Protein AF-A0A9E0MTX3-F1 (afdb_monomer_lite)

Radius of gyration: 22.54 Å; chains: 1; bounding box: 72×42×53 Å

pLDDT: mean 90.11, std 14.1, range [47.0, 98.56]

Structure (mmCIF, N/CA/C/O backbone):
data_AF-A0A9E0MTX3-F1
#
_entry.id   AF-A0A9E0MTX3-F1
#
loop_
_atom_site.group_PDB
_atom_site.id
_atom_site.type_symbol
_atom_site.label_atom_id
_atom_site.label_alt_id
_atom_site.label_comp_id
_atom_site.label_asym_id
_atom_site.label_entit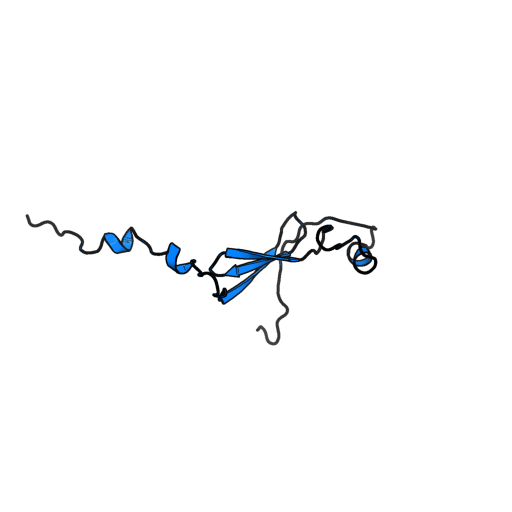y_id
_atom_site.label_seq_id
_atom_site.pdbx_PDB_ins_code
_atom_site.Cartn_x
_atom_site.Cartn_y
_atom_site.Cartn_z
_atom_site.occupancy
_atom_site.B_iso_or_equiv
_atom_site.auth_seq_id
_atom_site.auth_comp_id
_atom_site.auth_asym_id
_atom_site.auth_atom_id
_atom_site.pdbx_PDB_model_num
ATOM 1 N N . MET A 1 1 ? -53.580 18.907 29.580 1.00 47.00 1 MET A N 1
ATOM 2 C CA . MET A 1 1 ? -52.993 18.198 28.422 1.00 47.00 1 MET A CA 1
ATOM 3 C C . MET A 1 1 ? -51.576 17.785 28.792 1.00 47.00 1 MET A C 1
ATOM 5 O O . MET A 1 1 ? -50.681 18.618 28.773 1.00 47.00 1 MET A O 1
ATOM 9 N N . GLN A 1 2 ? -51.392 16.540 29.235 1.00 53.22 2 GLN A N 1
ATOM 10 C CA . GLN A 1 2 ? -50.077 15.997 29.580 1.00 53.22 2 GLN A CA 1
ATOM 11 C C . GLN A 1 2 ? -49.421 15.520 28.275 1.00 53.22 2 GLN A C 1
ATOM 13 O O . GLN A 1 2 ? -49.816 14.496 27.727 1.00 53.22 2 GLN A O 1
ATOM 18 N N . GLY A 1 3 ? -48.495 16.300 27.717 1.00 59.66 3 GLY A N 1
ATOM 19 C CA . GLY A 1 3 ? -47.773 15.916 26.502 1.00 59.66 3 GLY A CA 1
ATOM 20 C C . GLY A 1 3 ? -46.773 14.793 26.786 1.00 59.66 3 GLY A C 1
ATOM 21 O O . GLY A 1 3 ? -45.985 14.894 27.728 1.00 59.66 3 GLY A O 1
ATOM 22 N N . CYS A 1 4 ? -46.795 13.733 25.974 1.00 66.12 4 CYS A N 1
ATOM 23 C CA . CYS A 1 4 ? -45.805 12.657 26.006 1.00 66.12 4 CYS A CA 1
ATOM 24 C C . CYS A 1 4 ? -44.400 13.225 25.740 1.00 66.12 4 CYS A C 1
ATOM 26 O O . CYS A 1 4 ? -44.071 13.582 24.611 1.00 66.12 4 CYS A O 1
ATOM 28 N N . LYS A 1 5 ? -43.561 13.312 26.779 1.00 64.56 5 LYS A N 1
ATOM 29 C CA . LYS A 1 5 ? -42.126 13.583 26.625 1.00 64.56 5 LYS A CA 1
ATOM 30 C C . LYS A 1 5 ? -41.426 12.284 26.212 1.00 64.56 5 LYS A C 1
ATOM 32 O O . LYS A 1 5 ? -41.538 11.308 26.952 1.00 64.56 5 LYS A O 1
ATOM 37 N N . PRO A 1 6 ? -40.686 12.250 25.092 1.00 63.06 6 PRO A N 1
ATOM 38 C CA . PRO A 1 6 ? -39.937 11.065 24.708 1.00 63.06 6 PRO A CA 1
ATOM 39 C C . PRO A 1 6 ? -38.778 10.849 25.691 1.00 63.06 6 PRO A C 1
ATOM 41 O O . PRO A 1 6 ? -37.797 11.592 25.718 1.00 63.06 6 PRO A O 1
ATOM 44 N N . THR A 1 7 ? -38.906 9.828 26.530 1.00 58.12 7 THR A N 1
ATOM 45 C CA . THR A 1 7 ? -37.830 9.262 27.346 1.00 58.12 7 THR A CA 1
ATOM 46 C C . THR A 1 7 ? -36.921 8.451 26.426 1.00 58.12 7 THR A C 1
ATOM 48 O O . THR A 1 7 ? -37.317 7.355 26.051 1.00 58.12 7 THR A O 1
ATOM 51 N N . ASN A 1 8 ? -35.772 9.019 26.024 1.00 57.81 8 ASN A N 1
ATOM 52 C CA . ASN A 1 8 ? -34.600 8.385 25.360 1.00 57.81 8 ASN A CA 1
ATOM 53 C C . ASN A 1 8 ? -34.023 9.159 24.158 1.00 57.81 8 ASN A C 1
ATOM 55 O O . ASN A 1 8 ? -33.276 8.604 23.356 1.00 57.81 8 ASN A O 1
ATOM 59 N N . THR A 1 9 ? -34.269 10.464 24.040 1.00 56.88 9 THR A N 1
ATOM 60 C CA . THR A 1 9 ? -33.642 11.289 22.988 1.00 56.88 9 THR A CA 1
ATOM 61 C C . THR A 1 9 ? -32.118 11.402 23.094 1.00 56.88 9 THR A C 1
ATOM 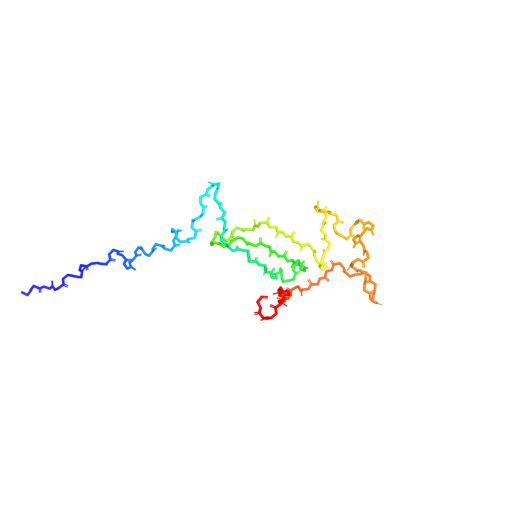63 O O . THR A 1 9 ? -31.475 11.707 22.096 1.00 56.88 9 THR A O 1
ATOM 66 N N . LYS A 1 10 ? -31.510 11.126 24.259 1.00 56.31 10 LYS A N 1
ATOM 67 C CA . LYS A 1 10 ? -30.047 11.189 24.414 1.00 56.31 10 LYS A CA 1
ATOM 68 C C . LYS A 1 10 ? -29.336 10.131 23.565 1.00 56.31 10 LYS A C 1
ATOM 70 O O . LYS A 1 10 ? -28.502 10.497 22.752 1.00 56.31 10 LYS A O 1
ATOM 75 N N . THR A 1 11 ? -29.736 8.864 23.656 1.00 56.44 11 THR A N 1
ATOM 76 C CA . THR A 1 11 ? -29.072 7.745 22.960 1.00 56.44 11 THR A CA 1
ATOM 77 C C . THR A 1 11 ? -29.183 7.823 21.433 1.00 56.44 11 THR A C 1
ATOM 79 O O . THR A 1 11 ? -28.299 7.349 20.730 1.00 56.44 11 THR A O 1
ATOM 82 N N . ALA A 1 12 ? -30.245 8.444 20.908 1.00 55.59 12 ALA A N 1
ATOM 83 C CA . ALA A 1 12 ? -30.451 8.605 19.467 1.00 55.59 12 ALA A CA 1
ATOM 84 C C . ALA A 1 12 ? -29.632 9.757 18.849 1.00 55.59 12 ALA A C 1
ATOM 86 O O . ALA A 1 12 ? -29.347 9.724 17.657 1.00 55.59 12 ALA A O 1
ATOM 87 N N . ILE A 1 13 ? -29.259 10.769 19.645 1.00 58.41 13 ILE A N 1
ATOM 88 C CA . ILE A 1 13 ? -28.490 11.943 19.190 1.00 58.41 13 ILE A CA 1
ATOM 89 C C . ILE A 1 13 ? -26.989 11.755 19.475 1.00 58.41 13 ILE A C 1
ATOM 91 O O . ILE A 1 13 ? -26.150 12.244 18.726 1.00 58.41 13 ILE A O 1
ATOM 95 N N . THR A 1 14 ? -26.634 11.001 20.519 1.00 57.09 14 THR A N 1
ATOM 96 C CA . THR A 1 14 ? -25.249 10.671 20.888 1.00 57.09 14 THR A CA 1
ATOM 97 C C . THR A 1 14 ? -24.867 9.278 20.392 1.00 57.09 14 THR A C 1
ATOM 99 O O . THR A 1 14 ? -24.481 8.418 21.185 1.00 57.09 14 THR A O 1
ATOM 102 N N . GLY A 1 15 ? -25.043 9.014 19.096 1.00 60.94 15 GLY A N 1
ATOM 103 C CA . GLY A 1 15 ? -24.601 7.752 18.510 1.00 60.94 15 GLY A CA 1
ATOM 104 C C . GLY A 1 15 ? -23.126 7.519 18.834 1.00 60.94 15 GLY A C 1
ATOM 105 O O . GLY A 1 15 ? -22.276 8.335 18.485 1.00 60.94 15 GLY A O 1
ATOM 106 N N . ASP A 1 16 ? -22.827 6.414 19.513 1.00 77.94 16 ASP A N 1
ATOM 107 C CA . ASP A 1 16 ? -21.475 6.067 19.951 1.00 77.94 16 ASP A CA 1
ATOM 108 C C . ASP A 1 16 ? -20.652 5.462 18.799 1.00 77.94 16 ASP A C 1
ATOM 110 O O . ASP A 1 16 ? -20.120 4.360 18.869 1.00 77.94 16 ASP A O 1
ATOM 114 N N . ALA A 1 17 ? -20.646 6.144 17.653 1.00 81.62 17 ALA A N 1
ATOM 115 C CA . ALA A 1 17 ? -19.875 5.732 16.485 1.00 81.62 17 ALA A CA 1
ATOM 116 C C . ALA A 1 17 ? -18.368 5.866 16.747 1.00 81.62 17 ALA A C 1
ATOM 118 O O . ALA A 1 17 ? -17.586 5.062 16.251 1.00 81.62 17 ALA A O 1
ATOM 119 N N . ALA A 1 18 ? -17.978 6.851 17.562 1.00 83.81 18 ALA A N 1
ATOM 120 C CA . ALA A 1 18 ? -16.588 7.090 17.922 1.00 83.81 18 ALA A CA 1
ATOM 121 C C . ALA A 1 18 ? -15.990 5.953 18.767 1.00 83.81 18 ALA A C 1
ATOM 123 O O . ALA A 1 18 ? -14.865 5.550 18.484 1.00 83.81 18 ALA A O 1
ATOM 124 N N . SER A 1 19 ? -16.710 5.389 19.751 1.00 86.19 19 SER A N 1
ATOM 125 C CA . SER A 1 19 ? -16.161 4.256 20.517 1.00 86.19 19 SER A CA 1
ATOM 126 C C . SER A 1 19 ? -15.972 3.007 19.661 1.00 86.19 19 SER A C 1
ATOM 128 O O . SER A 1 19 ? -15.031 2.255 19.888 1.00 86.19 19 SER A O 1
ATOM 130 N N . LYS A 1 20 ? -16.822 2.808 18.644 1.00 86.94 20 LYS A N 1
ATOM 131 C CA . LYS A 1 20 ? -16.771 1.636 17.757 1.00 86.94 20 LYS A CA 1
ATOM 132 C C . LYS A 1 20 ? -15.533 1.596 16.862 1.00 86.94 20 LYS A C 1
ATOM 134 O O . LYS A 1 20 ? -15.171 0.519 16.407 1.00 86.94 20 LYS A O 1
ATOM 139 N N . VAL A 1 21 ? -14.913 2.745 16.594 1.00 93.38 21 VAL A N 1
ATOM 140 C CA . VAL A 1 21 ? -13.687 2.854 15.780 1.00 93.38 21 VAL A CA 1
ATOM 141 C C . VAL A 1 21 ? -12.442 3.132 16.620 1.00 93.38 21 VAL A C 1
ATOM 143 O O . VAL A 1 21 ? -11.333 3.207 16.095 1.00 93.38 21 VAL A O 1
ATOM 146 N N . PHE A 1 22 ? -12.599 3.302 17.933 1.00 94.31 22 PHE A N 1
ATOM 147 C CA . PHE A 1 22 ? -11.485 3.606 18.815 1.00 94.31 22 PHE A CA 1
ATOM 148 C C . PHE A 1 22 ? -10.717 2.335 19.190 1.00 94.31 22 PHE A C 1
ATOM 150 O O . PHE A 1 22 ? -11.246 1.452 19.860 1.00 94.31 22 PHE A O 1
ATOM 157 N N . VAL A 1 23 ? -9.436 2.286 18.816 1.00 96.62 23 VAL A N 1
ATOM 158 C CA . VAL A 1 23 ? -8.495 1.233 19.223 1.00 96.62 23 VAL A CA 1
ATOM 159 C C . VAL A 1 23 ? -7.393 1.871 20.079 1.00 96.62 23 VAL A C 1
ATOM 161 O O . VAL A 1 23 ? -6.635 2.702 19.566 1.00 96.62 23 VAL A O 1
ATOM 164 N N . PRO A 1 24 ? -7.293 1.546 21.382 1.00 96.62 24 PRO A N 1
ATOM 165 C CA . PRO A 1 24 ? -6.347 2.201 22.280 1.00 96.62 24 PRO A CA 1
ATOM 166 C C . PRO A 1 24 ? -4.889 1.788 22.001 1.00 96.62 24 PRO A C 1
ATOM 168 O O . PRO A 1 24 ? -4.632 0.729 21.420 1.00 96.62 24 PRO A O 1
ATOM 171 N N . PRO A 1 25 ? -3.900 2.588 22.447 1.00 97.75 25 PRO A N 1
ATOM 172 C CA . PRO A 1 25 ? -2.489 2.222 22.354 1.00 97.75 25 PRO A CA 1
ATOM 173 C C . PRO A 1 25 ? -2.202 0.859 22.995 1.00 97.75 25 PRO A C 1
ATOM 175 O O . PRO A 1 25 ? -2.683 0.565 24.088 1.00 97.75 25 PRO A O 1
ATOM 178 N N . GLY A 1 26 ? -1.402 0.035 22.318 1.00 97.69 26 GLY A N 1
ATOM 179 C CA . GLY A 1 26 ? -1.080 -1.324 22.763 1.00 97.69 26 GLY A CA 1
ATOM 180 C C . GLY A 1 26 ? -2.129 -2.383 22.407 1.00 97.69 26 GLY A C 1
ATOM 181 O O . GLY A 1 26 ? -1.908 -3.552 22.705 1.00 97.69 26 GLY A O 1
ATOM 182 N N . GLN A 1 27 ? -3.238 -2.007 21.759 1.00 98.06 27 GLN A N 1
ATOM 183 C CA . GLN A 1 27 ? -4.195 -2.952 21.182 1.00 98.06 27 GLN A CA 1
ATOM 184 C C . GLN A 1 27 ? -4.103 -2.997 19.657 1.00 98.06 27 GLN A C 1
ATOM 186 O O . GLN A 1 27 ? -3.609 -2.068 19.009 1.00 98.06 27 GLN A O 1
ATOM 191 N N . HIS A 1 28 ? -4.560 -4.115 19.100 1.00 97.75 28 HIS A N 1
ATOM 192 C CA . HIS A 1 28 ? -4.514 -4.397 17.673 1.00 97.75 28 HIS A CA 1
ATOM 193 C C . HIS A 1 28 ? -5.878 -4.157 17.029 1.00 97.75 28 HIS A C 1
ATOM 195 O O . HIS A 1 28 ? -6.918 -4.284 17.674 1.00 97.75 28 HIS A O 1
ATOM 201 N N . ASP A 1 29 ? -5.841 -3.825 15.745 1.00 98.56 29 ASP A N 1
ATOM 202 C CA . ASP A 1 29 ? -7.003 -3.901 14.871 1.00 98.56 29 ASP A CA 1
ATOM 203 C C . ASP A 1 29 ? -7.421 -5.364 14.652 1.00 98.56 29 ASP A C 1
ATOM 205 O O . ASP A 1 29 ? -6.606 -6.280 14.770 1.00 98.56 29 ASP A O 1
ATOM 209 N N . GLU A 1 30 ? -8.699 -5.578 14.350 1.00 97.94 30 GLU A N 1
ATOM 210 C CA . GLU A 1 30 ? -9.278 -6.911 14.155 1.00 97.94 30 GLU A CA 1
ATOM 211 C C . GLU A 1 30 ? -9.053 -7.424 12.728 1.00 97.94 30 GLU A C 1
ATOM 213 O O . GLU A 1 30 ? -8.802 -8.612 12.529 1.00 97.94 30 GLU A O 1
ATOM 218 N N . PHE A 1 31 ? -9.090 -6.526 11.738 1.00 97.94 31 PHE A N 1
ATOM 219 C CA . PHE A 1 31 ? -8.931 -6.882 10.329 1.00 97.94 31 PHE A CA 1
ATOM 220 C C . PHE A 1 31 ? -7.830 -6.072 9.658 1.00 97.94 31 PHE A C 1
ATOM 222 O O . PHE A 1 31 ? -7.659 -4.877 9.918 1.00 97.94 31 PHE A O 1
ATOM 229 N N . TYR A 1 32 ? -7.147 -6.719 8.717 1.00 98.25 32 TYR A N 1
ATOM 230 C CA . TYR A 1 32 ? -6.364 -6.037 7.698 1.00 98.25 32 TYR A CA 1
ATOM 231 C C . TYR A 1 32 ? -7.257 -5.704 6.511 1.00 98.25 32 TYR A C 1
ATOM 233 O O . TYR A 1 32 ? -8.000 -6.552 6.020 1.00 98.25 32 TYR A O 1
ATOM 241 N N . ASN A 1 33 ? -7.149 -4.474 6.036 1.00 98.00 33 ASN A N 1
ATOM 242 C CA . ASN A 1 33 ? -7.804 -4.014 4.829 1.00 98.00 33 ASN A CA 1
ATOM 243 C C . ASN A 1 33 ? -6.737 -3.676 3.787 1.00 98.00 33 ASN A C 1
ATOM 245 O O . ASN A 1 33 ? -6.027 -2.679 3.928 1.00 98.00 33 ASN A O 1
ATOM 249 N N . PHE A 1 34 ? -6.616 -4.530 2.774 1.00 98.31 34 PHE A N 1
ATOM 250 C CA . PHE A 1 34 ? -5.751 -4.303 1.622 1.00 98.31 34 PHE A CA 1
ATOM 251 C C . PHE A 1 34 ? -6.532 -3.503 0.589 1.00 98.31 34 PHE A C 1
ATOM 253 O O . PHE A 1 34 ? -7.544 -3.975 0.072 1.00 98.31 34 PHE A O 1
ATOM 260 N N . VAL A 1 35 ? -6.076 -2.288 0.306 1.00 97.31 35 VAL A N 1
ATOM 261 C CA . VAL A 1 35 ? -6.786 -1.361 -0.575 1.00 97.31 35 VAL A CA 1
ATOM 262 C C . VAL A 1 35 ? -5.890 -0.910 -1.711 1.00 97.31 35 VAL A C 1
ATOM 264 O O . VAL A 1 35 ? -4.672 -0.778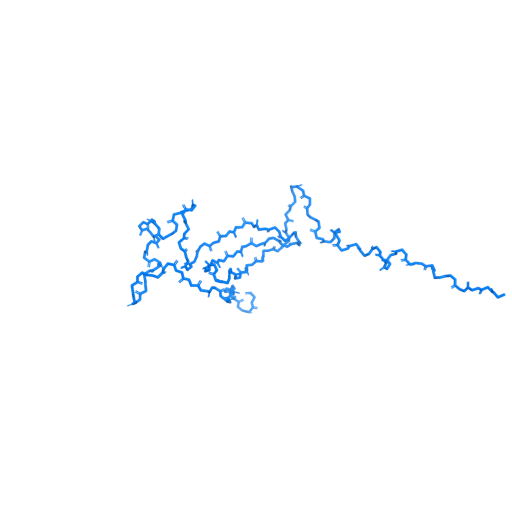 -1.566 1.00 97.31 35 VAL A O 1
ATOM 267 N N . SER A 1 36 ? -6.517 -0.655 -2.853 1.00 97.88 36 SER A N 1
ATOM 268 C CA . SER A 1 36 ? -5.846 -0.035 -3.985 1.00 97.88 36 SER A CA 1
ATOM 269 C C . SER A 1 36 ? -5.373 1.376 -3.610 1.00 97.88 36 SER A C 1
ATOM 271 O O . SER A 1 36 ? -6.073 2.124 -2.924 1.00 97.88 36 SER A O 1
ATOM 273 N N . GLY A 1 37 ? -4.182 1.742 -4.082 1.00 96.75 37 GLY A N 1
ATOM 274 C CA . GLY A 1 37 ? -3.665 3.105 -4.002 1.00 96.75 37 GLY A CA 1
ATOM 275 C C . GLY A 1 37 ? -4.102 3.998 -5.170 1.00 96.75 37 GLY A C 1
ATOM 276 O O . GLY A 1 37 ? -3.633 5.136 -5.265 1.00 96.75 37 GLY A O 1
ATOM 277 N N . GLY A 1 38 ? -4.941 3.499 -6.083 1.00 97.88 38 GLY A N 1
ATOM 278 C CA . GLY A 1 38 ? -5.317 4.185 -7.321 1.00 97.88 38 GLY A CA 1
ATOM 279 C C . GLY A 1 38 ? -4.093 4.614 -8.133 1.00 97.88 38 GLY A C 1
ATOM 280 O O . GLY A 1 38 ? -3.093 3.895 -8.205 1.00 97.88 38 GLY A O 1
ATOM 281 N N . PHE A 1 39 ? -4.137 5.846 -8.646 1.00 97.69 39 PHE A N 1
ATOM 282 C CA . PHE A 1 39 ? -3.068 6.479 -9.428 1.00 97.69 39 PHE A CA 1
ATOM 283 C C . PHE A 1 39 ? -1.719 6.629 -8.706 1.00 97.69 39 PHE A C 1
ATOM 285 O O . PHE A 1 39 ? -0.745 7.044 -9.330 1.00 97.69 39 PHE A O 1
ATOM 292 N N . SER A 1 40 ? -1.623 6.326 -7.404 1.00 96.38 40 SER A N 1
ATOM 293 C CA . SER A 1 40 ? -0.303 6.180 -6.770 1.00 96.38 40 SER A CA 1
ATOM 294 C C . SER A 1 40 ? 0.450 4.951 -7.290 1.00 96.38 40 SER A C 1
ATOM 296 O O . SER A 1 40 ? 1.674 4.895 -7.186 1.00 96.38 40 SER A O 1
ATOM 298 N N . GLY A 1 41 ? -0.267 3.964 -7.832 1.00 97.00 41 GLY A N 1
ATOM 299 C CA . GLY A 1 41 ? 0.280 2.698 -8.305 1.00 97.00 41 GLY A CA 1
ATOM 300 C C . GLY A 1 41 ? 0.655 1.720 -7.191 1.00 97.00 41 GLY A C 1
ATOM 301 O O . GLY A 1 41 ? 1.148 0.637 -7.492 1.00 97.00 41 GLY A O 1
ATOM 302 N N . GLN A 1 42 ? 0.425 2.068 -5.922 1.00 97.06 42 GLN A N 1
ATOM 303 C CA . GLN A 1 42 ? 0.785 1.236 -4.770 1.00 97.06 42 GLN A CA 1
ATOM 304 C C . GLN A 1 42 ? -0.429 0.485 -4.197 1.00 97.06 42 GLN A C 1
ATOM 306 O O . GLN A 1 42 ? -1.566 0.645 -4.656 1.00 97.06 42 GLN A O 1
ATOM 311 N N . MET A 1 43 ? -0.188 -0.353 -3.188 1.00 97.88 43 MET A N 1
ATO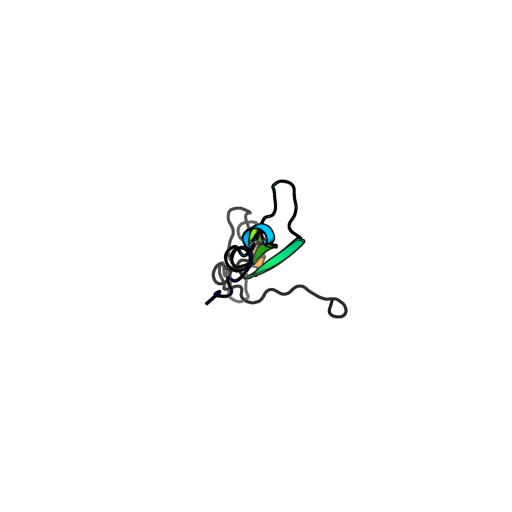M 312 C CA . MET A 1 43 ? -1.220 -1.019 -2.389 1.00 97.88 43 MET A CA 1
ATOM 313 C C . MET A 1 43 ? -1.027 -0.681 -0.911 1.00 97.88 43 MET A C 1
ATOM 315 O O . MET A 1 43 ? 0.053 -0.891 -0.362 1.00 97.88 43 MET A O 1
ATOM 319 N N . SER A 1 44 ? -2.081 -0.210 -0.252 1.00 97.56 44 SER A N 1
ATOM 320 C CA . SER A 1 44 ? -2.026 0.192 1.155 1.00 97.56 44 SER A CA 1
ATOM 321 C C . SER A 1 44 ? -2.684 -0.851 2.052 1.00 97.56 44 SER A C 1
ATOM 323 O O . SER A 1 44 ? -3.689 -1.467 1.693 1.00 97.56 44 SER A O 1
ATOM 325 N N . VAL A 1 45 ? -2.135 -1.030 3.249 1.00 98.50 45 VAL A N 1
ATOM 326 C CA . VAL A 1 45 ? -2.662 -1.918 4.287 1.00 98.50 45 VAL A CA 1
ATOM 327 C C . VAL A 1 45 ? -3.138 -1.072 5.453 1.00 98.50 45 VAL A C 1
ATOM 329 O O . VAL A 1 45 ? -2.335 -0.440 6.140 1.00 98.50 45 VAL A O 1
ATOM 332 N N . TYR A 1 46 ? -4.440 -1.084 5.701 1.00 98.50 46 TYR A N 1
ATOM 333 C CA . TYR A 1 46 ? -5.065 -0.412 6.836 1.00 98.50 46 TYR A CA 1
ATOM 334 C C . TYR A 1 46 ? -5.481 -1.416 7.912 1.00 98.50 46 TYR A C 1
ATOM 336 O O . TYR A 1 46 ? -5.821 -2.558 7.609 1.00 98.50 46 TYR A O 1
ATOM 344 N N . GLY A 1 47 ? -5.491 -0.979 9.169 1.00 98.50 47 GLY A N 1
ATOM 345 C CA . GLY A 1 47 ? -6.134 -1.701 10.267 1.00 98.50 47 GLY A CA 1
ATOM 346 C C . GLY A 1 47 ? -7.586 -1.256 10.439 1.00 98.50 47 GLY A C 1
ATOM 347 O O . GLY A 1 47 ? -7.866 -0.055 10.420 1.00 98.50 47 GLY A O 1
ATOM 348 N N . LEU A 1 48 ? -8.512 -2.199 10.619 1.00 97.88 48 LEU A N 1
ATOM 349 C CA . LEU A 1 48 ? -9.906 -1.916 10.974 1.00 97.88 48 LEU A CA 1
ATOM 350 C C . LEU A 1 48 ? -10.242 -2.453 12.379 1.00 97.88 48 LEU A C 1
ATOM 352 O O . LEU A 1 48 ? -9.866 -3.582 12.698 1.00 97.88 48 LEU A O 1
ATOM 356 N N . PRO A 1 49 ? -10.986 -1.690 13.206 1.00 97.25 49 PRO A N 1
ATOM 357 C CA . PRO A 1 49 ? -11.796 -0.531 12.821 1.00 97.25 49 PRO A CA 1
ATOM 358 C C . PRO A 1 49 ? -11.089 0.831 12.938 1.00 97.25 49 PRO A C 1
ATOM 360 O O . PRO A 1 49 ? -11.725 1.847 12.663 1.00 97.25 49 PRO A O 1
ATOM 363 N N . SER A 1 50 ? -9.809 0.891 13.328 1.00 97.25 50 SER A N 1
ATOM 364 C CA . SER A 1 50 ? -9.140 2.176 13.592 1.00 97.25 50 SER A CA 1
ATOM 365 C C . SER A 1 50 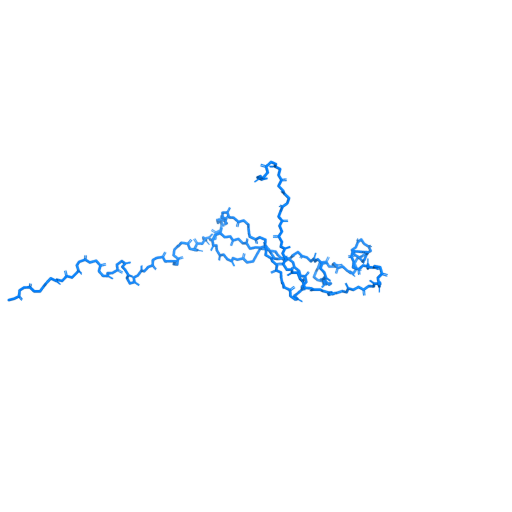? -8.934 3.056 12.358 1.00 97.25 50 SER A C 1
ATOM 367 O O . SER A 1 50 ? -8.756 4.266 12.495 1.00 97.25 50 SER A O 1
ATOM 369 N N . GLY A 1 51 ? -8.913 2.464 11.160 1.00 97.19 51 GLY A N 1
ATOM 370 C CA . GLY A 1 51 ? -8.645 3.163 9.904 1.00 97.19 51 GLY A CA 1
ATOM 371 C C . GLY A 1 51 ? -7.207 3.673 9.780 1.00 97.19 51 GLY A C 1
ATOM 372 O O . GLY A 1 51 ? -6.932 4.535 8.948 1.00 97.19 51 GLY A O 1
ATOM 373 N N . ARG A 1 52 ? -6.278 3.180 10.608 1.00 98.12 52 ARG A N 1
ATOM 374 C CA . ARG A 1 52 ? -4.867 3.589 10.570 1.00 98.12 52 ARG A CA 1
ATOM 375 C C . ARG A 1 52 ? -4.142 2.888 9.425 1.00 98.12 52 ARG A C 1
ATOM 377 O O . ARG A 1 52 ? -4.280 1.677 9.267 1.00 98.12 52 ARG A O 1
ATOM 384 N N . LEU A 1 53 ? -3.344 3.641 8.666 1.00 97.94 53 LEU A N 1
ATOM 385 C CA . LEU A 1 53 ? -2.406 3.082 7.693 1.00 97.94 53 LEU A CA 1
ATOM 386 C C . LEU A 1 53 ? -1.289 2.348 8.442 1.00 97.94 53 LEU A C 1
ATOM 388 O O . LEU A 1 53 ? -0.632 2.931 9.305 1.00 97.94 53 LEU A O 1
ATOM 392 N N . LEU A 1 54 ? -1.089 1.077 8.115 1.00 98.06 54 LEU A N 1
ATOM 393 C CA . LEU A 1 54 ? -0.047 0.233 8.694 1.00 98.06 54 LEU A CA 1
ATOM 394 C C . LEU A 1 54 ? 1.162 0.131 7.766 1.00 98.06 54 LEU A C 1
ATOM 396 O O . LEU A 1 54 ? 2.298 0.136 8.242 1.00 98.06 54 LEU A O 1
ATOM 400 N N . ARG A 1 55 ? 0.929 0.030 6.451 1.00 96.81 55 ARG A N 1
ATOM 401 C CA . ARG A 1 55 ? 2.001 -0.073 5.458 1.00 96.81 55 ARG A CA 1
ATOM 402 C C . ARG A 1 55 ? 1.529 0.307 4.061 1.00 96.81 55 ARG A C 1
ATOM 404 O O . ARG A 1 55 ? 0.447 -0.106 3.664 1.00 96.81 55 ARG A O 1
ATOM 411 N N . ASP A 1 56 ? 2.400 0.964 3.305 1.00 96.88 56 ASP A N 1
ATOM 412 C CA . ASP A 1 56 ? 2.321 1.011 1.846 1.00 96.88 56 ASP A CA 1
ATOM 413 C C . ASP A 1 56 ? 3.280 -0.020 1.240 1.00 96.88 56 ASP A C 1
ATOM 415 O O . ASP A 1 56 ? 4.452 -0.130 1.621 1.00 96.88 56 ASP A O 1
ATOM 419 N N . ILE A 1 57 ? 2.747 -0.838 0.338 1.00 97.88 57 ILE A N 1
ATOM 420 C CA . ILE A 1 57 ? 3.463 -1.879 -0.391 1.00 97.88 57 ILE A CA 1
ATOM 421 C C . ILE A 1 57 ? 3.625 -1.380 -1.824 1.00 97.88 57 ILE A C 1
ATOM 423 O O . ILE A 1 57 ? 2.612 -1.184 -2.508 1.00 97.88 57 ILE A O 1
ATOM 427 N N . PRO A 1 58 ? 4.865 -1.157 -2.290 1.00 97.62 58 PRO A N 1
ATOM 428 C CA . PRO A 1 58 ? 5.067 -0.663 -3.631 1.00 97.62 58 PRO A CA 1
ATOM 429 C C . PRO A 1 58 ? 4.823 -1.762 -4.675 1.00 97.62 58 PRO A C 1
ATOM 431 O O . PRO A 1 58 ? 5.177 -2.922 -4.462 1.00 97.62 58 PRO A O 1
ATOM 434 N N . VAL A 1 59 ? 4.189 -1.392 -5.788 1.00 97.12 59 VAL A N 1
ATOM 435 C CA . VAL A 1 59 ? 3.794 -2.290 -6.879 1.00 97.12 59 VAL A CA 1
ATOM 436 C C . VAL A 1 59 ? 4.188 -1.675 -8.223 1.00 97.12 59 VAL A C 1
ATOM 438 O O . VAL A 1 59 ? 5.183 -2.094 -8.811 1.00 97.12 59 VAL A O 1
ATOM 441 N N . PHE A 1 60 ? 3.455 -0.664 -8.699 1.00 97.56 60 PHE A N 1
ATOM 442 C CA . PHE A 1 60 ? 3.619 -0.127 -10.056 1.00 97.56 60 PHE A CA 1
ATOM 443 C C . PHE A 1 60 ? 4.476 1.135 -10.135 1.00 97.56 60 PHE A C 1
ATOM 445 O O . PHE A 1 60 ? 4.920 1.502 -11.221 1.00 97.56 60 PHE A O 1
ATOM 452 N N . SER A 1 61 ? 4.724 1.811 -9.012 1.00 96.75 61 SER A N 1
ATOM 453 C CA . SER A 1 61 ? 5.569 3.004 -8.977 1.00 96.75 61 SER A CA 1
ATOM 454 C C . SER A 1 61 ? 6.790 2.817 -8.085 1.00 96.75 61 SER A C 1
ATOM 456 O O . SER A 1 61 ? 6.798 2.003 -7.159 1.00 96.75 61 SER A O 1
ATOM 458 N N . VAL A 1 62 ? 7.859 3.548 -8.404 1.00 97.12 62 VAL A N 1
ATOM 459 C CA . VAL A 1 62 ? 9.113 3.517 -7.639 1.00 97.12 62 VAL A CA 1
ATOM 460 C C . VAL A 1 62 ? 8.892 4.030 -6.214 1.00 97.12 62 VAL A C 1
ATOM 462 O O . VAL A 1 62 ? 8.160 4.997 -6.010 1.00 97.12 62 VAL A O 1
ATOM 465 N N . ASP A 1 63 ? 9.556 3.416 -5.236 1.00 97.25 63 ASP A N 1
ATOM 466 C CA . ASP A 1 63 ? 9.514 3.858 -3.839 1.00 97.25 63 ASP A CA 1
ATOM 467 C C . ASP A 1 63 ? 10.943 4.037 -3.296 1.00 97.25 63 ASP A C 1
ATOM 469 O O . ASP A 1 63 ? 11.633 3.058 -2.989 1.00 97.25 63 ASP A O 1
ATOM 473 N N . PRO A 1 64 ? 11.426 5.288 -3.188 1.00 95.62 64 PRO A N 1
ATOM 474 C CA . PRO A 1 64 ? 12.778 5.563 -2.724 1.00 95.62 64 PRO A CA 1
ATOM 475 C C . PRO A 1 64 ? 12.966 5.318 -1.223 1.00 95.62 64 PRO A C 1
ATOM 477 O O . PRO A 1 64 ? 14.113 5.188 -0.801 1.00 95.62 64 PRO A O 1
ATOM 480 N N . GLU A 1 65 ? 11.898 5.245 -0.415 1.00 95.62 65 GLU A N 1
ATOM 481 C CA . GLU A 1 65 ? 12.024 4.993 1.028 1.00 95.62 65 GLU A CA 1
ATOM 482 C C . GLU A 1 65 ? 12.632 3.611 1.285 1.00 95.62 65 GLU A C 1
ATOM 484 O O . GLU A 1 65 ? 13.514 3.458 2.132 1.00 95.62 65 GLU A O 1
ATOM 489 N N . ASN A 1 66 ? 12.180 2.608 0.527 1.00 94.38 66 ASN A N 1
ATOM 490 C CA . ASN A 1 66 ? 12.611 1.219 0.682 1.00 94.38 66 ASN A CA 1
ATOM 491 C C . ASN A 1 66 ? 13.447 0.685 -0.497 1.00 94.38 66 ASN A C 1
ATOM 493 O O . ASN A 1 66 ? 13.923 -0.449 -0.443 1.00 94.38 66 ASN A O 1
ATOM 497 N N . GLY A 1 67 ? 13.663 1.497 -1.536 1.00 97.06 67 GLY A N 1
ATOM 498 C CA . GLY A 1 67 ? 14.494 1.159 -2.691 1.00 97.06 67 GLY A CA 1
ATOM 499 C C . GLY A 1 67 ? 13.785 0.367 -3.795 1.00 97.06 67 GLY A C 1
ATOM 500 O O . GLY A 1 67 ? 14.460 -0.074 -4.729 1.00 97.06 67 GLY A O 1
ATOM 501 N N . TRP A 1 68 ? 12.460 0.197 -3.740 1.00 97.94 68 TRP A N 1
ATOM 502 C CA . TRP A 1 68 ? 11.689 -0.457 -4.800 1.00 97.94 68 TRP A CA 1
ATOM 503 C C . TRP A 1 68 ? 11.827 0.279 -6.135 1.00 97.94 68 TRP A C 1
ATOM 505 O O . TRP A 1 68 ? 11.543 1.473 -6.253 1.00 97.94 68 TRP A O 1
ATOM 515 N N . GLY A 1 69 ? 12.277 -0.453 -7.152 1.00 97.00 69 GLY A N 1
ATOM 516 C CA . GLY A 1 69 ? 12.584 0.077 -8.477 1.00 97.00 69 GLY A CA 1
ATOM 517 C C . GLY A 1 69 ? 13.970 0.726 -8.584 1.00 97.00 69 GLY A C 1
ATOM 518 O O . GLY A 1 69 ? 14.358 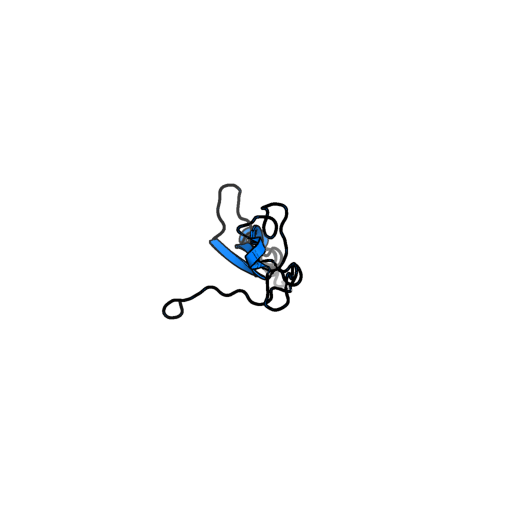1.148 -9.673 1.00 97.00 69 GLY A O 1
ATOM 519 N N . TYR A 1 70 ? 14.739 0.762 -7.490 1.00 96.62 70 TYR A N 1
ATOM 520 C CA . TYR A 1 70 ? 16.118 1.259 -7.448 1.00 96.62 70 TYR A CA 1
ATOM 521 C C . TYR A 1 70 ? 17.146 0.160 -7.161 1.00 96.62 70 TYR A C 1
ATOM 523 O O . TYR A 1 70 ? 18.295 0.290 -7.589 1.00 96.62 70 TYR A O 1
ATOM 531 N N . SER A 1 71 ? 16.762 -0.912 -6.465 1.00 96.44 71 SER A N 1
ATOM 532 C CA . SER A 1 71 ? 17.645 -2.051 -6.193 1.00 96.44 71 SER A CA 1
ATOM 533 C C . SER A 1 71 ? 17.736 -3.000 -7.395 1.00 96.44 71 SER A C 1
ATOM 535 O O . SER A 1 71 ? 16.820 -3.058 -8.218 1.00 96.44 71 SER A O 1
ATOM 537 N N . GLU A 1 72 ? 18.823 -3.767 -7.511 1.00 97.06 72 GLU A N 1
ATOM 538 C CA . GLU A 1 72 ? 18.989 -4.728 -8.618 1.00 97.06 72 GLU A CA 1
ATOM 539 C C . GLU A 1 72 ? 17.917 -5.828 -8.598 1.00 97.06 72 GLU A C 1
ATOM 541 O O . GLU A 1 72 ? 17.508 -6.325 -9.643 1.00 97.06 72 GLU A O 1
ATOM 546 N N . GLU A 1 73 ? 17.404 -6.159 -7.417 1.00 96.56 73 GLU A N 1
ATOM 547 C CA . GLU A 1 73 ? 16.356 -7.157 -7.217 1.00 96.56 73 GLU A CA 1
ATOM 548 C C . GLU A 1 73 ? 14.976 -6.645 -7.649 1.00 96.56 73 GLU A C 1
ATOM 550 O O . GLU A 1 73 ? 14.126 -7.438 -8.047 1.00 96.56 73 GLU A O 1
ATOM 555 N N . THR A 1 74 ? 14.740 -5.330 -7.579 1.00 97.44 74 THR A N 1
ATOM 556 C CA . THR A 1 74 ? 13.411 -4.734 -7.809 1.00 97.44 74 THR A CA 1
ATOM 557 C C . THR A 1 74 ? 13.295 -3.990 -9.134 1.00 97.44 74 THR A C 1
ATOM 559 O O . THR A 1 74 ? 12.194 -3.897 -9.671 1.00 97.44 74 THR A O 1
ATOM 562 N N . LYS A 1 75 ? 14.400 -3.528 -9.735 1.00 95.31 75 LYS A N 1
ATOM 563 C CA . LYS A 1 75 ? 14.404 -2.940 -11.089 1.00 95.31 75 LYS A CA 1
ATOM 564 C C . LYS A 1 75 ? 13.681 -3.811 -12.127 1.00 95.31 75 LYS A C 1
ATOM 566 O O . LYS A 1 75 ? 12.872 -3.253 -12.870 1.00 95.31 75 LYS A O 1
ATOM 571 N N . PRO A 1 76 ? 13.896 -5.145 -12.190 1.00 96.25 76 PRO A N 1
ATOM 572 C CA . PRO A 1 76 ? 13.214 -5.982 -13.174 1.00 96.25 76 PRO A CA 1
ATOM 573 C C . PRO A 1 76 ? 11.690 -6.011 -13.011 1.00 96.25 76 PRO A C 1
ATOM 575 O O . PRO A 1 76 ? 10.994 -6.249 -13.991 1.00 96.25 76 PRO A O 1
ATOM 578 N N . MET A 1 77 ? 11.160 -5.729 -11.815 1.00 96.25 77 MET A N 1
ATOM 579 C CA . MET A 1 77 ? 9.715 -5.753 -11.548 1.00 96.25 77 MET A CA 1
ATOM 580 C C . MET A 1 77 ? 8.950 -4.632 -12.263 1.00 96.25 77 MET A C 1
ATOM 582 O O . MET A 1 77 ? 7.753 -4.765 -12.491 1.00 96.25 77 MET A O 1
ATOM 586 N N . LEU A 1 78 ? 9.640 -3.556 -12.657 1.00 96.75 78 LEU A N 1
ATOM 587 C CA . LEU A 1 78 ? 9.075 -2.426 -13.407 1.00 96.75 78 LEU A CA 1
ATOM 588 C C . LEU A 1 78 ? 9.450 -2.461 -14.901 1.00 96.75 78 LEU A C 1
ATOM 590 O O . LEU A 1 78 ? 9.204 -1.505 -15.641 1.00 96.75 78 LEU A O 1
ATOM 594 N N . MET A 1 79 ? 10.073 -3.553 -15.358 1.00 96.38 79 MET A N 1
ATOM 595 C CA . MET A 1 79 ? 10.414 -3.764 -16.763 1.00 96.38 79 MET A CA 1
ATOM 596 C C . MET A 1 79 ? 9.304 -4.551 -17.457 1.00 96.38 79 MET A C 1
ATOM 598 O O . MET A 1 79 ? 9.121 -5.745 -17.233 1.00 96.38 79 MET A O 1
ATOM 602 N N . THR A 1 80 ? 8.584 -3.882 -18.350 1.00 93.06 80 THR A N 1
ATOM 603 C CA . THR A 1 80 ? 7.542 -4.489 -19.184 1.00 93.06 80 THR A CA 1
ATOM 604 C C . THR A 1 80 ? 8.093 -4.868 -20.560 1.00 93.06 80 THR A C 1
ATOM 606 O O . THR A 1 80 ? 9.224 -4.532 -20.922 1.00 93.06 80 THR A O 1
ATOM 609 N N . THR A 1 81 ? 7.266 -5.497 -21.397 1.00 95.38 81 THR A N 1
ATOM 610 C CA . THR A 1 81 ? 7.578 -5.716 -22.821 1.00 95.38 81 THR A CA 1
ATOM 611 C C . THR A 1 81 ? 7.768 -4.416 -23.616 1.00 95.38 81 THR A C 1
ATOM 613 O O . THR A 1 81 ? 8.303 -4.461 -24.722 1.00 95.38 81 THR A O 1
ATOM 616 N N . HIS A 1 82 ? 7.386 -3.265 -23.051 1.00 94.56 82 HIS A N 1
ATOM 617 C CA . HIS A 1 82 ? 7.565 -1.929 -23.626 1.00 94.56 82 HIS A CA 1
ATOM 618 C C . HIS A 1 82 ? 8.680 -1.122 -22.935 1.00 94.56 82 HIS A C 1
ATOM 620 O O . HIS A 1 82 ? 8.821 0.074 -23.179 1.00 94.56 82 HIS A O 1
ATOM 626 N N . GLY A 1 83 ? 9.493 -1.767 -22.092 1.00 96.06 83 GLY A N 1
ATOM 627 C CA . GLY A 1 83 ? 10.563 -1.127 -21.332 1.00 96.06 83 GLY A CA 1
ATOM 628 C C . GLY A 1 83 ? 10.144 -0.741 -19.914 1.00 96.06 83 GLY A C 1
ATOM 629 O O . GLY A 1 83 ? 9.183 -1.280 -19.362 1.00 96.06 83 GLY A O 1
ATOM 630 N N . PHE A 1 84 ? 10.914 0.165 -19.313 1.00 96.50 84 PHE A N 1
ATOM 631 C CA . PHE A 1 84 ? 10.728 0.605 -17.931 1.00 96.50 84 PHE A CA 1
ATOM 632 C C . PHE A 1 84 ? 9.492 1.500 -17.785 1.00 96.50 84 PHE A C 1
ATOM 634 O O . PHE A 1 84 ? 9.430 2.562 -18.409 1.00 96.50 84 PHE A O 1
ATOM 641 N N . ILE A 1 85 ? 8.541 1.098 -16.940 1.00 96.56 85 ILE A N 1
ATOM 642 C CA . ILE A 1 85 ? 7.324 1.863 -16.635 1.00 96.56 85 ILE A CA 1
ATOM 643 C C . ILE A 1 85 ? 7.226 2.038 -15.107 1.00 96.56 85 ILE A C 1
ATOM 645 O O . ILE A 1 85 ? 6.827 1.104 -14.418 1.00 96.56 85 ILE A O 1
ATOM 649 N N . PRO A 1 86 ? 7.620 3.205 -14.555 1.00 95.81 86 PRO A N 1
ATOM 650 C CA . PRO A 1 86 ? 7.666 3.448 -13.107 1.00 95.81 86 PRO A CA 1
ATOM 651 C C . PRO A 1 86 ? 6.393 4.094 -12.535 1.00 95.81 86 PRO A C 1
ATOM 653 O O . PRO A 1 86 ? 6.479 4.882 -11.589 1.00 95.81 86 PRO A O 1
ATOM 656 N N . TRP A 1 87 ? 5.235 3.845 -13.144 1.00 95.69 87 TRP A N 1
ATOM 657 C CA . TRP A 1 87 ? 3.935 4.360 -12.712 1.00 95.69 87 TRP A CA 1
ATOM 658 C C . TRP A 1 87 ? 2.806 3.507 -13.300 1.00 95.69 87 TRP A C 1
ATOM 660 O O . TRP A 1 87 ? 2.938 3.014 -14.416 1.00 95.69 87 TRP A O 1
ATOM 670 N N . ASP A 1 88 ? 1.691 3.375 -12.583 1.00 95.56 88 ASP A N 1
ATOM 671 C CA . ASP A 1 88 ? 0.414 2.878 -13.116 1.00 95.56 88 ASP A CA 1
ATOM 672 C C . ASP A 1 88 ? -0.718 3.189 -12.112 1.00 95.56 88 ASP A C 1
ATOM 674 O O . ASP A 1 88 ? -0.484 3.832 -11.084 1.00 95.56 88 ASP A O 1
ATOM 678 N N . ASP A 1 89 ? -1.933 2.729 -12.398 1.00 97.50 89 ASP A N 1
ATOM 679 C CA . ASP A 1 89 ? -3.129 2.882 -11.570 1.00 97.50 89 ASP A CA 1
ATOM 680 C C . ASP A 1 89 ? -3.595 1.528 -10.999 1.00 97.50 89 ASP A C 1
ATOM 682 O O . ASP A 1 89 ? -4.142 0.667 -11.697 1.00 97.50 89 ASP A O 1
ATOM 686 N N . SER A 1 90 ? -3.374 1.324 -9.698 1.00 97.31 90 SER A N 1
ATOM 687 C CA . SER A 1 90 ? -3.785 0.109 -8.988 1.00 97.31 90 SER A CA 1
ATOM 688 C C . SER A 1 90 ? -5.285 0.155 -8.710 1.00 97.31 90 SER A C 1
ATOM 690 O O . SER A 1 90 ? -5.732 1.032 -7.981 1.00 97.31 90 SER A O 1
ATOM 692 N N . HIS A 1 91 ? -6.074 -0.785 -9.242 1.00 97.94 91 HIS A N 1
ATOM 693 C CA . HIS A 1 91 ? -7.543 -0.739 -9.144 1.00 97.94 91 HIS A CA 1
ATOM 694 C C . HIS A 1 91 ? -8.149 -1.789 -8.206 1.00 97.94 91 HIS A C 1
ATOM 696 O O . HIS A 1 91 ? -8.815 -1.444 -7.233 1.00 97.94 91 HIS A O 1
ATOM 702 N N . HIS A 1 92 ? -7.967 -3.076 -8.507 1.00 97.62 92 HIS A N 1
ATOM 703 C CA . HIS A 1 92 ? -8.642 -4.169 -7.806 1.00 97.62 92 HIS A CA 1
ATOM 704 C C . HIS A 1 92 ? -7.614 -5.056 -7.111 1.00 97.62 92 HIS A C 1
ATOM 706 O O . HIS A 1 92 ? -6.783 -5.681 -7.767 1.00 97.62 92 HIS A O 1
ATOM 712 N N . VAL A 1 93 ? -7.684 -5.100 -5.784 1.00 96.50 93 VAL A N 1
ATOM 713 C CA . VAL A 1 93 ? -6.838 -5.947 -4.942 1.00 96.50 93 VAL A CA 1
ATOM 714 C C . VAL A 1 93 ? -7.688 -7.098 -4.428 1.00 96.50 93 VAL A C 1
ATOM 716 O O . VAL A 1 93 ? -8.756 -6.872 -3.863 1.00 96.50 93 VAL A O 1
ATOM 719 N N . GLU A 1 94 ? -7.211 -8.324 -4.611 1.00 95.38 94 GLU A N 1
ATOM 720 C CA . GLU A 1 94 ? -7.898 -9.528 -4.156 1.00 95.38 94 GLU A CA 1
ATOM 721 C C . GLU A 1 94 ? -6.882 -10.547 -3.633 1.00 95.38 94 GLU A C 1
ATOM 723 O O . GLU A 1 94 ? -5.810 -10.734 -4.212 1.00 95.38 94 GLU A O 1
ATOM 728 N N . ALA A 1 95 ? -7.211 -11.185 -2.511 1.00 94.88 95 ALA A N 1
ATOM 729 C CA . ALA A 1 95 ? -6.397 -12.249 -1.941 1.00 94.88 95 ALA A CA 1
ATOM 730 C C . ALA A 1 95 ? -6.735 -13.587 -2.609 1.00 94.88 95 ALA A C 1
ATOM 732 O O . ALA A 1 95 ? -7.894 -13.873 -2.902 1.00 94.88 95 ALA A O 1
ATOM 733 N N . SER A 1 96 ? -5.728 -14.436 -2.816 1.00 96.50 96 SER A N 1
ATOM 734 C CA . SER A 1 96 ? -5.961 -15.807 -3.273 1.00 96.50 96 SER A CA 1
ATOM 735 C C . SER A 1 96 ? -6.764 -16.593 -2.237 1.00 96.50 96 SER A C 1
ATOM 737 O O . SER A 1 96 ? -6.437 -16.537 -1.052 1.00 96.50 96 SER A O 1
ATOM 739 N N . MET A 1 97 ? -7.735 -17.379 -2.698 1.00 96.94 97 MET A N 1
ATOM 740 C CA . MET A 1 97 ? -8.603 -18.207 -1.856 1.00 96.94 97 MET A CA 1
ATOM 741 C C . MET A 1 97 ? -8.372 -19.696 -2.123 1.00 96.94 97 MET A C 1
ATOM 743 O O . MET A 1 97 ? -8.010 -20.091 -3.235 1.00 96.94 97 MET A O 1
ATOM 747 N N . SER A 1 98 ? -8.611 -20.530 -1.116 1.00 96.50 98 SER A N 1
ATOM 748 C CA . SER A 1 98 ? -8.656 -21.993 -1.236 1.00 96.50 98 SER A CA 1
ATOM 749 C C . SER A 1 98 ? -10.056 -22.463 -0.856 1.00 96.50 98 SER A C 1
ATOM 751 O O . SER A 1 98 ? -10.550 -22.102 0.198 1.00 96.50 98 SER A O 1
ATOM 753 N N . ASP A 1 99 ? -10.728 -23.224 -1.723 1.00 96.19 99 ASP A N 1
ATOM 754 C CA . ASP A 1 99 ? -12.137 -23.630 -1.540 1.00 96.19 99 ASP A CA 1
ATOM 755 C C . ASP A 1 99 ? -13.126 -22.459 -1.343 1.00 96.19 99 ASP A C 1
ATOM 757 O O . ASP A 1 99 ? -14.192 -22.611 -0.748 1.00 96.19 99 ASP A O 1
ATOM 761 N N . GLY A 1 100 ? -12.791 -21.282 -1.882 1.00 88.62 100 GLY A N 1
ATOM 762 C CA . GLY A 1 100 ? -13.614 -20.073 -1.769 1.00 88.62 100 GLY A CA 1
ATOM 763 C C . GLY A 1 100 ? -13.545 -19.391 -0.401 1.00 88.62 100 GLY A C 1
ATOM 764 O O . GLY A 1 100 ? -14.405 -18.559 -0.107 1.00 88.62 100 GLY A O 1
ATOM 765 N N . VAL A 1 101 ? -12.548 -19.750 0.415 1.00 70.75 101 VAL A N 1
ATOM 766 C CA . VAL A 1 101 ? -12.202 -19.101 1.686 1.00 70.75 101 VAL A CA 1
ATOM 767 C C . VAL A 1 101 ? -10.759 -18.615 1.712 1.00 70.75 101 VAL A C 1
ATOM 769 O O . VAL A 1 101 ? -9.916 -19.151 0.952 1.00 70.75 101 VAL A O 1
#

Secondary structure (DSSP, 8-state):
------TTHHHHHS--HHHHH---TT---SEEEEEE-BTT--EEEEEETTTEEEEEE-SSS-BTTTTBTTSTTTGGGGEETTEE-----B-------STT-

Foldseek 3Di:
DDDDDDDPPVCVVPPVPVVQQDDDPPGFAPDWDWDWPFFQQWIWIAGPPVRDTPDIGHQAAADPVVCQCNDPVRVVSQQDPVGGGRTDTGHDDDDDDDPND

Sequence (101 aa):
MQGCKPTNTKTAITGDAASKVFVPPGQHDEFYNFVSGGFSGQMSVYGLPSGRLLRDIPVFSVDPENGWGYSEETKPMLMTTHGFIPWDDSHHVEASMSDGV